Protein AF-A0A1W9X093-F1 (afdb_monomer)

Radius of gyration: 22.61 Å; Cα contacts (8 Å, |Δi|>4): 162; chains: 1; bounding box: 66×78×31 Å

Structure (mmCIF, N/CA/C/O backbone):
data_AF-A0A1W9X093-F1
#
_entry.id   AF-A0A1W9X093-F1
#
loop_
_atom_site.group_PDB
_atom_site.id
_atom_site.type_symbol
_atom_site.label_atom_id
_atom_site.label_alt_id
_atom_site.label_comp_id
_atom_site.label_asym_id
_atom_site.label_entity_id
_atom_site.label_seq_id
_atom_site.pdbx_PDB_ins_code
_atom_site.Cartn_x
_atom_site.Cartn_y
_atom_site.Cartn_z
_atom_site.occupancy
_atom_site.B_iso_or_equiv
_atom_site.auth_seq_id
_atom_site.auth_comp_id
_atom_site.auth_asym_id
_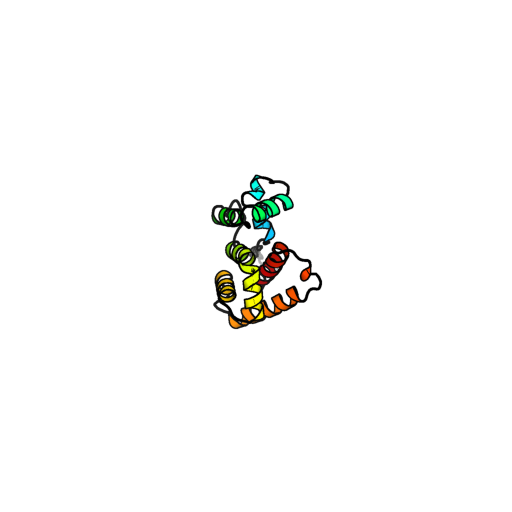atom_site.auth_atom_id
_atom_site.pdbx_PDB_model_num
ATOM 1 N N . MET A 1 1 ? -48.286 62.103 -14.626 1.00 35.97 1 MET A N 1
ATOM 2 C CA . MET A 1 1 ? -46.866 62.426 -14.879 1.00 35.97 1 MET A CA 1
ATOM 3 C C . MET A 1 1 ? -46.004 61.676 -13.868 1.00 35.97 1 MET A C 1
ATOM 5 O O . MET A 1 1 ? -46.336 61.702 -12.695 1.00 35.97 1 MET A O 1
ATOM 9 N N . LEU A 1 2 ? -44.954 61.011 -14.365 1.00 37.75 2 LEU A N 1
ATOM 10 C CA . LEU A 1 2 ? -43.791 60.420 -13.675 1.00 37.75 2 LEU A CA 1
ATOM 11 C C . LEU A 1 2 ? -43.956 59.207 -12.722 1.00 37.75 2 LEU A C 1
ATOM 13 O O . LEU A 1 2 ? -44.104 59.320 -11.511 1.00 37.75 2 LEU A O 1
ATOM 17 N N . LYS A 1 3 ? -43.789 58.024 -13.335 1.00 40.22 3 LYS A N 1
ATOM 18 C CA . LYS A 1 3 ? -43.165 56.803 -12.787 1.00 40.22 3 LYS A CA 1
ATOM 19 C C . LYS A 1 3 ? -41.712 57.087 -12.365 1.00 40.22 3 LYS A C 1
ATOM 21 O O . LYS A 1 3 ? -41.006 57.673 -13.173 1.00 40.22 3 LYS A O 1
ATOM 26 N N . THR A 1 4 ? -41.287 56.603 -11.190 1.00 39.91 4 THR A N 1
ATOM 27 C CA . THR A 1 4 ? -40.202 55.606 -10.955 1.00 39.91 4 THR A CA 1
ATOM 28 C C . THR A 1 4 ? -39.786 55.617 -9.478 1.00 39.91 4 THR A C 1
ATOM 30 O O . THR A 1 4 ? -39.218 56.590 -8.988 1.00 39.91 4 THR A O 1
ATOM 33 N N . ILE A 1 5 ? -40.066 54.515 -8.780 1.00 49.94 5 ILE A N 1
ATOM 34 C CA . ILE A 1 5 ? -39.634 54.227 -7.407 1.00 49.94 5 ILE A CA 1
ATOM 35 C C . ILE A 1 5 ? -38.199 53.680 -7.466 1.00 49.94 5 ILE A C 1
ATOM 37 O O . ILE A 1 5 ? -37.906 52.803 -8.277 1.00 49.94 5 ILE A O 1
ATOM 41 N N . LYS A 1 6 ? -37.311 54.227 -6.626 1.00 42.03 6 LYS A N 1
ATOM 42 C CA . LYS A 1 6 ? -35.907 53.819 -6.463 1.00 42.03 6 LYS A CA 1
ATOM 43 C C . LYS A 1 6 ? -35.817 52.321 -6.143 1.00 42.03 6 LYS A C 1
ATOM 45 O O . LYS A 1 6 ? -36.250 51.895 -5.077 1.00 42.03 6 LYS A O 1
ATOM 50 N N . GLY A 1 7 ? -35.238 51.547 -7.060 1.00 39.78 7 GLY A N 1
ATOM 51 C CA . GLY A 1 7 ? -34.865 50.155 -6.828 1.00 39.78 7 GLY A CA 1
ATOM 52 C C . GLY A 1 7 ? -33.667 50.083 -5.887 1.00 39.78 7 GLY A C 1
ATOM 53 O O . GLY A 1 7 ? -32.588 50.579 -6.204 1.00 39.78 7 GLY A O 1
ATOM 54 N N . PHE A 1 8 ? -33.881 49.494 -4.716 1.00 41.28 8 PHE A N 1
ATOM 55 C CA . PHE A 1 8 ? -32.842 49.107 -3.771 1.00 41.28 8 PHE A CA 1
ATOM 56 C C . PHE A 1 8 ? -32.200 47.818 -4.314 1.00 41.28 8 PHE A C 1
ATOM 58 O O . PHE A 1 8 ? -32.833 46.764 -4.300 1.00 41.28 8 PHE A O 1
ATOM 65 N N . SER A 1 9 ? -30.982 47.897 -4.859 1.00 37.50 9 SER A N 1
ATOM 66 C CA . SER A 1 9 ? -30.217 46.702 -5.240 1.00 37.50 9 SER A CA 1
ATOM 67 C C . SER A 1 9 ? -29.737 45.996 -3.977 1.00 37.50 9 SER A C 1
ATOM 69 O O . SER A 1 9 ? -28.815 46.463 -3.313 1.00 37.50 9 SER A O 1
ATOM 71 N N . ILE A 1 10 ? -30.367 44.870 -3.646 1.00 49.38 10 ILE A N 1
ATOM 72 C CA . ILE A 1 10 ? -29.856 43.907 -2.671 1.00 49.38 10 ILE A CA 1
ATOM 73 C C . ILE A 1 10 ? -28.970 42.937 -3.453 1.00 49.38 10 ILE A C 1
ATOM 75 O O . ILE A 1 10 ? -29.453 41.998 -4.082 1.00 49.38 10 ILE A O 1
ATOM 79 N N . THR A 1 11 ? -27.668 43.203 -3.473 1.00 49.62 11 THR A N 1
ATOM 80 C CA . THR A 1 11 ? -26.663 42.272 -3.992 1.00 49.62 11 THR A CA 1
ATOM 81 C C . THR A 1 11 ? -26.419 41.207 -2.927 1.00 49.62 11 THR A C 1
ATOM 83 O O . THR A 1 11 ? -25.625 41.390 -2.007 1.00 49.62 11 THR A O 1
ATOM 86 N N . THR A 1 12 ? -27.151 40.098 -3.013 1.00 50.53 12 THR A N 1
ATOM 87 C CA . THR A 1 12 ? -26.925 38.912 -2.183 1.00 50.53 12 THR A CA 1
ATOM 88 C C . THR A 1 12 ? -25.594 38.283 -2.599 1.00 50.53 12 THR A C 1
ATOM 90 O O . THR A 1 12 ? -25.491 37.687 -3.669 1.00 50.53 12 THR A O 1
ATOM 93 N N . LEU A 1 13 ? -24.554 38.463 -1.783 1.00 50.16 13 LEU A N 1
ATOM 94 C CA . LEU A 1 13 ? -23.245 37.841 -1.971 1.00 50.16 13 LEU A CA 1
ATOM 95 C C . LEU A 1 13 ? -23.349 36.358 -1.587 1.00 50.16 13 LEU A C 1
ATOM 97 O O . LEU A 1 13 ? -23.220 35.990 -0.422 1.00 50.16 13 LEU A O 1
ATOM 101 N N . THR A 1 14 ? -23.637 35.508 -2.568 1.00 53.12 14 THR A N 1
ATOM 102 C CA . THR A 1 14 ? -23.597 34.050 -2.431 1.00 53.12 14 THR A CA 1
ATOM 103 C C . THR A 1 14 ? -22.152 33.625 -2.161 1.00 53.12 14 THR A C 1
ATOM 105 O O . THR A 1 14 ? -21.324 33.624 -3.072 1.00 53.12 14 THR A O 1
ATOM 108 N N . LEU A 1 15 ? -21.825 33.283 -0.909 1.00 46.62 15 LEU A N 1
ATOM 109 C CA . LEU A 1 15 ? -20.588 32.570 -0.593 1.00 46.62 15 LEU A CA 1
ATOM 110 C C . LEU A 1 15 ? -20.669 31.181 -1.237 1.00 46.62 15 LEU A C 1
ATOM 112 O O . LEU A 1 15 ? -21.407 30.312 -0.774 1.00 46.62 15 LEU A O 1
ATOM 116 N N . LEU A 1 16 ? -19.906 30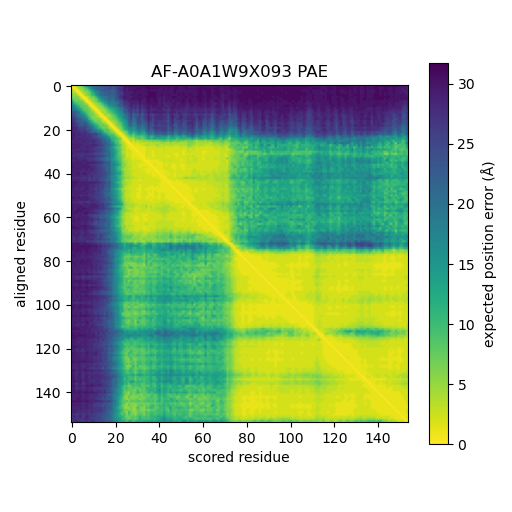.976 -2.308 1.00 49.56 16 LEU A N 1
ATOM 117 C CA . LEU A 1 16 ? -19.563 29.645 -2.790 1.00 49.56 16 LEU A CA 1
ATOM 118 C C . LEU A 1 16 ? -18.674 29.001 -1.724 1.00 49.56 16 LEU A C 1
ATOM 120 O O . LEU A 1 16 ? -17.486 29.303 -1.624 1.00 49.56 16 LEU A O 1
ATOM 124 N N . ALA A 1 17 ? -19.266 28.147 -0.893 1.00 47.44 17 ALA A N 1
ATOM 125 C CA . ALA A 1 17 ? -18.511 27.213 -0.079 1.00 47.44 17 ALA A CA 1
ATOM 126 C C . ALA A 1 17 ? -17.801 26.253 -1.041 1.00 47.44 17 ALA A C 1
ATOM 128 O O . ALA A 1 17 ? -18.407 25.319 -1.562 1.00 47.44 17 ALA A O 1
ATOM 129 N N . PHE A 1 18 ? -16.525 26.516 -1.324 1.00 48.66 18 PHE A N 1
ATOM 130 C CA . PHE A 1 18 ? -15.652 25.506 -1.898 1.00 48.66 18 PHE A CA 1
ATOM 131 C C . PHE A 1 18 ? -15.527 24.403 -0.853 1.00 48.66 18 PHE A C 1
ATOM 133 O O . PHE A 1 18 ? -14.832 24.556 0.149 1.00 48.66 18 PHE A O 1
ATOM 140 N N . SER A 1 19 ? -16.241 23.301 -1.063 1.00 44.09 19 SER A N 1
ATOM 141 C CA . SER A 1 19 ? -15.915 22.040 -0.420 1.00 44.09 19 SER A CA 1
ATOM 142 C C . SER A 1 19 ? -14.489 21.694 -0.846 1.00 44.09 19 SER A C 1
ATOM 144 O O . SER A 1 19 ? -14.275 21.252 -1.971 1.00 44.09 19 SER A O 1
ATOM 146 N N . GLN A 1 20 ? -13.500 21.958 0.013 1.00 42.69 20 GLN A N 1
ATOM 147 C CA . GLN A 1 20 ? -12.193 21.328 -0.118 1.00 42.69 20 GLN A CA 1
ATOM 148 C C . GLN A 1 20 ? -12.440 19.830 0.037 1.00 42.69 20 GLN A C 1
ATOM 150 O O . GLN A 1 20 ? -12.594 19.322 1.145 1.00 42.69 20 GLN A O 1
ATOM 155 N N . SER A 1 21 ? -12.530 19.123 -1.086 1.00 42.16 21 SER A N 1
ATOM 156 C CA . SER A 1 21 ? -12.185 17.713 -1.125 1.00 42.16 21 SER A CA 1
ATOM 157 C C . SER A 1 21 ? -10.791 17.618 -0.516 1.00 42.16 21 SER A C 1
ATOM 159 O O . SER A 1 21 ? -9.840 18.147 -1.096 1.00 42.16 21 SER A O 1
ATOM 161 N N . GLY A 1 22 ? -10.680 17.053 0.689 1.00 40.66 22 GLY A N 1
ATOM 162 C CA . GLY A 1 22 ? -9.382 16.692 1.240 1.00 40.66 22 GLY A CA 1
ATOM 163 C C . GLY A 1 22 ? -8.704 15.823 0.194 1.00 40.66 22 GLY A C 1
ATOM 164 O O . GLY A 1 22 ? -9.208 14.748 -0.117 1.00 40.66 22 GLY A O 1
ATOM 165 N N . MET A 1 23 ? -7.655 16.346 -0.438 1.00 43.25 23 MET A N 1
ATOM 166 C CA . MET A 1 23 ? -6.859 15.591 -1.395 1.00 43.25 23 MET A CA 1
ATOM 167 C C . MET A 1 23 ? -6.223 14.475 -0.570 1.00 43.25 23 MET A C 1
ATOM 169 O O . MET A 1 23 ? -5.299 14.737 0.199 1.00 43.25 23 MET A O 1
ATOM 173 N N . ALA A 1 24 ? -6.798 13.272 -0.622 1.00 55.09 24 ALA A N 1
ATOM 174 C CA . ALA A 1 24 ? -6.192 12.102 -0.013 1.00 55.09 24 ALA A CA 1
ATOM 175 C C . ALA A 1 24 ? -4.809 11.950 -0.649 1.00 55.09 24 ALA A C 1
ATOM 177 O O . ALA A 1 24 ? -4.682 11.909 -1.873 1.00 55.09 24 ALA A O 1
ATOM 178 N N . ARG A 1 25 ? -3.773 11.996 0.184 1.00 64.19 25 ARG A N 1
ATOM 179 C CA . ARG A 1 25 ? -2.386 11.934 -0.259 1.00 64.19 25 ARG A CA 1
ATOM 180 C C . ARG A 1 25 ? -2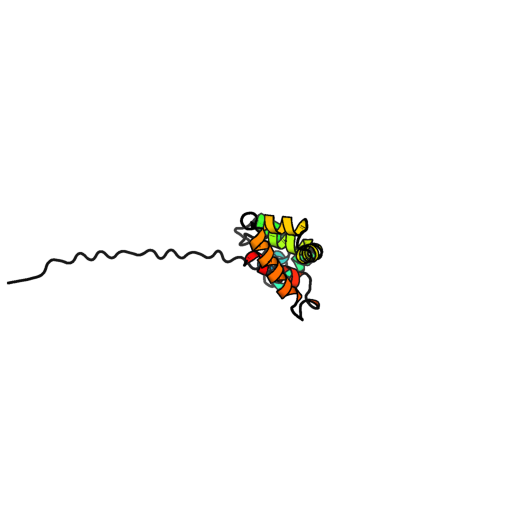.080 10.542 -0.805 1.00 64.19 25 ARG A C 1
ATOM 182 O O . ARG A 1 25 ? -2.514 9.543 -0.223 1.00 64.19 25 ARG A O 1
ATOM 189 N N . GLU A 1 26 ? -1.339 10.494 -1.908 1.00 71.75 26 GLU A N 1
ATOM 190 C CA . GLU A 1 26 ? -0.930 9.243 -2.543 1.00 71.75 26 GLU A CA 1
ATOM 191 C C . GLU A 1 26 ? 0.021 8.485 -1.607 1.00 71.75 26 GLU A C 1
ATOM 193 O O . GLU A 1 26 ? 0.832 9.093 -0.899 1.00 71.75 26 GLU A O 1
ATOM 198 N N . PHE A 1 27 ? -0.072 7.154 -1.583 1.00 70.81 27 PHE A N 1
ATOM 199 C CA . PHE A 1 27 ? 0.773 6.300 -0.740 1.00 70.81 27 PHE A CA 1
ATOM 200 C C . PHE A 1 27 ? 2.264 6.640 -0.896 1.00 70.81 27 PHE A C 1
ATOM 202 O O . PHE A 1 27 ? 3.000 6.745 0.092 1.00 70.81 27 PHE A O 1
ATOM 209 N N . ALA A 1 28 ? 2.692 6.884 -2.136 1.00 77.56 28 ALA A N 1
ATOM 210 C CA . ALA A 1 28 ? 4.056 7.256 -2.471 1.00 77.56 28 ALA A CA 1
ATOM 211 C C . ALA A 1 28 ? 4.512 8.579 -1.844 1.00 77.56 28 ALA A C 1
ATOM 213 O O . ALA A 1 28 ? 5.683 8.713 -1.481 1.00 77.56 28 ALA A O 1
ATOM 214 N N . ASP A 1 29 ? 3.628 9.557 -1.656 1.00 84.06 29 ASP A N 1
ATOM 215 C CA . ASP A 1 29 ? 4.030 10.865 -1.140 1.00 84.06 29 ASP A CA 1
ATOM 216 C C . ASP A 1 29 ? 4.543 10.763 0.308 1.00 84.06 29 ASP A C 1
ATOM 218 O O . ASP A 1 29 ? 5.532 11.407 0.660 1.00 84.06 29 ASP A O 1
ATOM 222 N N . ILE A 1 30 ? 3.960 9.877 1.128 1.00 83.50 30 ILE A N 1
ATOM 223 C CA . ILE A 1 30 ? 4.434 9.615 2.500 1.00 83.50 30 ILE A CA 1
ATOM 224 C C . ILE A 1 30 ? 5.877 9.094 2.474 1.00 83.50 30 ILE A C 1
ATOM 226 O O . ILE A 1 30 ? 6.723 9.539 3.247 1.00 83.50 30 ILE A O 1
ATOM 230 N N . TYR A 1 31 ? 6.188 8.176 1.560 1.00 85.56 31 TYR A N 1
ATOM 231 C CA . TYR A 1 31 ? 7.521 7.580 1.455 1.00 85.56 31 TYR A CA 1
ATOM 232 C C . TYR A 1 31 ? 8.535 8.498 0.769 1.00 85.56 31 TYR A C 1
ATOM 234 O O . TYR A 1 31 ? 9.735 8.261 0.889 1.00 85.56 31 TYR A O 1
ATOM 242 N N . THR A 1 32 ? 8.096 9.534 0.058 1.00 86.94 32 THR A N 1
ATOM 243 C CA . TH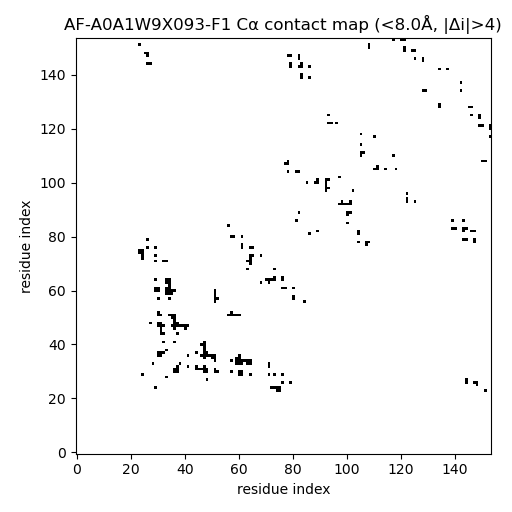R A 1 32 ? 8.991 10.428 -0.691 1.00 86.94 32 THR A CA 1
ATOM 244 C C . THR A 1 32 ? 9.258 11.747 0.029 1.00 86.94 32 THR A C 1
ATOM 246 O O . THR A 1 32 ? 10.327 12.322 -0.160 1.00 86.94 32 THR A O 1
ATOM 249 N N . GLU A 1 33 ? 8.341 12.213 0.878 1.00 86.44 33 GLU A N 1
ATOM 250 C CA . GLU A 1 33 ? 8.444 13.533 1.521 1.00 86.44 33 GLU A CA 1
ATOM 251 C C . GLU A 1 33 ? 8.592 13.454 3.047 1.00 86.44 33 GLU A C 1
ATOM 253 O O . GLU A 1 33 ? 8.843 14.471 3.689 1.00 86.44 33 GLU A O 1
ATOM 258 N N . CYS A 1 34 ? 8.476 12.259 3.635 1.00 86.50 34 CYS A N 1
ATOM 259 C CA . CYS A 1 34 ? 8.650 12.038 5.070 1.00 86.50 34 CYS A CA 1
ATOM 260 C C . CYS A 1 34 ? 9.773 11.044 5.371 1.00 86.50 34 CYS A C 1
ATOM 262 O O . CYS A 1 34 ? 10.211 10.276 4.516 1.00 86.50 34 CYS A O 1
ATOM 264 N N . GLY A 1 35 ? 10.241 11.040 6.619 1.00 86.50 35 GLY A N 1
ATOM 265 C CA . GLY A 1 35 ? 11.221 10.073 7.110 1.00 86.50 35 GLY A CA 1
ATOM 266 C C . GLY A 1 35 ? 12.653 10.294 6.634 1.00 86.50 35 GLY A C 1
ATOM 267 O O . GLY A 1 35 ? 13.025 11.344 6.111 1.00 86.50 35 GLY A O 1
ATOM 268 N N . LEU A 1 36 ? 13.478 9.268 6.848 1.00 89.38 36 LEU A N 1
ATOM 269 C CA . LEU A 1 36 ? 14.915 9.310 6.587 1.00 89.38 36 LEU A CA 1
ATOM 270 C C . LEU A 1 36 ? 15.228 9.534 5.102 1.00 89.38 36 LEU A C 1
ATOM 272 O O . LEU A 1 36 ? 16.152 10.272 4.768 1.00 89.38 36 LEU A O 1
ATOM 276 N N . GLY A 1 37 ? 14.444 8.931 4.210 1.00 86.06 37 GLY A N 1
ATOM 277 C CA . GLY A 1 37 ? 14.607 9.074 2.768 1.00 86.06 37 GLY A CA 1
ATOM 278 C C . GLY A 1 37 ? 14.465 10.516 2.291 1.00 86.06 37 GLY A C 1
ATOM 279 O O . GLY A 1 37 ? 15.299 10.978 1.515 1.00 86.06 37 GLY A O 1
ATOM 280 N N . ALA A 1 38 ? 13.486 11.255 2.814 1.00 87.06 38 ALA A N 1
ATOM 281 C CA . ALA A 1 38 ? 13.291 12.665 2.484 1.00 87.06 38 ALA A CA 1
ATOM 282 C C . ALA A 1 38 ? 14.440 13.558 2.994 1.00 87.06 38 ALA A C 1
ATOM 284 O O . ALA A 1 38 ? 14.735 14.589 2.397 1.00 87.06 38 ALA A O 1
ATOM 285 N N . ILE A 1 39 ? 15.133 13.147 4.062 1.00 87.81 39 ILE A N 1
ATOM 286 C CA . ILE A 1 39 ? 16.319 13.847 4.585 1.00 87.81 39 ILE A CA 1
ATOM 287 C C . ILE A 1 39 ? 17.559 13.546 3.733 1.00 87.81 39 ILE A C 1
ATOM 289 O O . ILE A 1 39 ? 18.335 14.451 3.428 1.00 87.81 39 ILE A O 1
ATOM 293 N N . ILE A 1 40 ? 17.766 12.280 3.360 1.00 87.50 40 ILE A N 1
ATOM 294 C CA . ILE A 1 40 ? 18.948 11.837 2.604 1.00 87.50 40 ILE A CA 1
ATOM 295 C C . ILE A 1 40 ? 18.868 12.267 1.134 1.00 87.50 40 ILE A C 1
ATOM 297 O O . ILE A 1 40 ? 19.885 12.619 0.536 1.00 87.50 40 ILE A O 1
ATOM 301 N N . ALA A 1 41 ? 17.670 12.254 0.549 1.00 89.50 41 ALA A N 1
ATOM 302 C CA . ALA A 1 41 ? 17.436 12.549 -0.859 1.00 89.50 41 ALA A CA 1
ATOM 303 C C . ALA A 1 41 ? 16.294 13.569 -1.058 1.00 89.50 41 ALA A C 1
ATOM 305 O O . ALA A 1 41 ? 15.302 13.264 -1.721 1.00 89.50 41 ALA A O 1
ATOM 306 N N . PRO A 1 42 ? 16.440 14.814 -0.561 1.00 81.69 42 PRO A N 1
ATOM 307 C CA . PRO A 1 42 ? 15.357 15.805 -0.526 1.00 81.69 42 PRO A CA 1
ATOM 308 C C . PRO A 1 42 ? 14.874 16.265 -1.908 1.00 81.69 42 PRO A 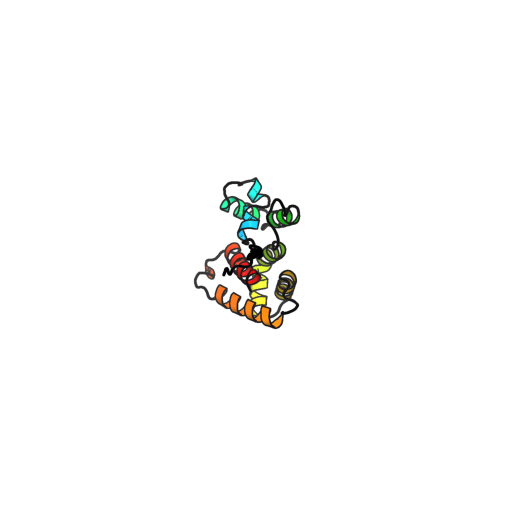C 1
ATOM 310 O O . PRO A 1 42 ? 13.790 16.823 -2.036 1.00 81.69 42 PRO A O 1
ATOM 313 N N . THR A 1 43 ? 15.672 16.057 -2.956 1.00 87.94 43 THR A N 1
ATOM 314 C CA . THR A 1 43 ? 15.337 16.443 -4.336 1.00 87.94 43 THR A CA 1
ATOM 315 C C . THR A 1 43 ? 15.095 15.246 -5.254 1.00 87.94 43 THR A C 1
ATOM 317 O O . THR A 1 43 ? 14.788 15.433 -6.430 1.00 87.94 43 THR A O 1
ATOM 320 N N . ASN A 1 44 ? 15.220 14.015 -4.745 1.00 89.31 44 ASN A N 1
ATOM 321 C CA . ASN A 1 44 ? 15.040 12.798 -5.529 1.00 89.31 44 ASN A CA 1
ATOM 322 C C . ASN A 1 44 ? 14.034 11.869 -4.846 1.00 89.31 44 ASN A C 1
ATOM 324 O O . ASN A 1 44 ? 14.397 11.035 -4.017 1.00 89.31 44 ASN A O 1
ATOM 328 N N . ARG A 1 45 ? 12.764 12.002 -5.250 1.00 88.19 45 ARG A N 1
ATOM 329 C CA . ARG A 1 45 ? 11.636 11.244 -4.689 1.00 88.19 45 ARG A CA 1
ATOM 330 C C . ARG A 1 45 ? 11.861 9.733 -4.763 1.00 88.19 45 ARG A C 1
ATOM 332 O O . ARG A 1 45 ? 11.657 9.051 -3.770 1.00 88.19 45 ARG A O 1
ATOM 339 N N . ALA A 1 46 ? 12.346 9.210 -5.889 1.00 86.62 46 ALA A N 1
ATOM 340 C CA . ALA A 1 46 ? 12.573 7.771 -6.042 1.00 86.62 46 ALA A CA 1
ATOM 341 C C . ALA A 1 46 ? 13.610 7.245 -5.038 1.00 86.62 46 ALA A C 1
ATOM 343 O O . ALA A 1 46 ? 13.390 6.220 -4.397 1.00 86.62 46 ALA A O 1
ATOM 344 N N . VAL A 1 47 ? 14.715 7.973 -4.850 1.00 88.25 47 VAL A N 1
ATOM 345 C CA . VAL A 1 47 ? 15.731 7.603 -3.854 1.00 88.25 47 VAL A CA 1
ATOM 346 C C . VAL A 1 47 ? 15.167 7.727 -2.440 1.00 88.25 47 VAL A C 1
ATOM 348 O O . VAL A 1 47 ? 15.376 6.820 -1.642 1.00 88.25 47 VAL A O 1
ATOM 351 N N . ALA A 1 48 ? 14.396 8.776 -2.141 1.00 87.56 48 ALA A N 1
ATOM 352 C CA . ALA A 1 48 ? 13.742 8.928 -0.843 1.00 87.56 48 ALA A CA 1
ATOM 353 C C . ALA A 1 48 ? 12.808 7.746 -0.523 1.00 87.56 48 ALA A C 1
ATOM 355 O O . ALA A 1 48 ? 12.934 7.135 0.542 1.00 87.56 48 ALA A O 1
ATOM 356 N N . ALA A 1 49 ? 11.949 7.357 -1.471 1.00 87.25 49 ALA A N 1
ATOM 357 C CA . ALA A 1 49 ? 11.049 6.215 -1.316 1.00 87.25 49 ALA A CA 1
ATOM 358 C C . ALA A 1 49 ? 11.826 4.914 -1.089 1.00 87.25 49 ALA A C 1
ATOM 360 O O . ALA A 1 49 ? 11.582 4.214 -0.107 1.00 87.25 49 ALA A O 1
ATOM 361 N N . VAL A 1 50 ? 12.815 4.621 -1.941 1.00 86.69 50 VAL A N 1
ATOM 362 C CA . VAL A 1 50 ? 13.647 3.415 -1.815 1.00 86.69 50 VAL A CA 1
ATOM 363 C C . VAL A 1 50 ? 14.394 3.394 -0.485 1.00 86.69 50 VAL A C 1
ATOM 365 O O . VAL A 1 50 ? 14.454 2.348 0.156 1.00 86.69 50 VAL A O 1
ATOM 368 N N . THR A 1 51 ? 14.941 4.522 -0.032 1.00 86.69 51 THR A N 1
ATOM 369 C CA . THR A 1 51 ? 15.638 4.610 1.254 1.00 86.69 51 THR A CA 1
ATOM 370 C C . THR A 1 51 ? 14.699 4.331 2.420 1.00 86.69 51 THR A C 1
ATOM 372 O O . THR A 1 51 ? 15.045 3.522 3.277 1.00 86.69 51 THR A O 1
ATOM 375 N N . ASN A 1 52 ? 13.514 4.941 2.448 1.00 88.25 52 ASN A N 1
ATOM 376 C CA . ASN A 1 52 ? 12.530 4.690 3.500 1.00 88.25 52 ASN A CA 1
ATOM 377 C C . ASN A 1 52 ? 12.078 3.223 3.506 1.00 88.25 52 ASN A C 1
ATOM 379 O O . ASN A 1 52 ? 12.081 2.582 4.554 1.00 88.25 52 ASN A O 1
ATOM 383 N N . VAL A 1 53 ? 11.771 2.659 2.334 1.00 85.12 53 VAL A N 1
ATOM 384 C CA . VAL A 1 53 ? 11.406 1.241 2.200 1.00 85.12 53 VAL A CA 1
ATOM 385 C C . VAL A 1 53 ? 12.545 0.319 2.655 1.00 85.12 53 VAL A C 1
ATOM 387 O O . VAL A 1 53 ? 12.306 -0.638 3.387 1.00 85.12 53 VAL A O 1
ATOM 390 N N . THR A 1 54 ? 13.784 0.595 2.249 1.00 86.81 54 THR A N 1
ATOM 391 C CA . THR A 1 54 ? 14.933 -0.287 2.523 1.00 86.81 54 THR A CA 1
ATOM 392 C C . THR A 1 54 ? 15.389 -0.211 3.977 1.00 86.81 54 THR A C 1
ATOM 394 O O . THR A 1 54 ? 15.810 -1.222 4.532 1.00 86.81 54 THR A O 1
ATOM 397 N N . TRP A 1 55 ? 15.333 0.970 4.596 1.00 87.50 55 TRP A N 1
ATOM 398 C CA . TRP A 1 55 ? 15.804 1.172 5.965 1.00 87.50 55 TRP A CA 1
ATOM 399 C C . TRP A 1 55 ? 14.941 0.421 6.978 1.00 87.50 55 TRP A C 1
ATOM 401 O O . TRP A 1 55 ? 15.455 -0.351 7.786 1.00 87.50 55 TRP A O 1
ATOM 411 N N . ASP A 1 56 ? 13.630 0.642 6.927 1.00 82.06 56 ASP A N 1
ATOM 412 C CA . ASP A 1 56 ? 12.708 0.105 7.923 1.00 82.06 56 ASP A CA 1
ATOM 413 C C . ASP A 1 56 ? 11.297 -0.113 7.373 1.00 82.06 56 ASP A C 1
ATOM 415 O O . ASP A 1 56 ? 10.307 0.021 8.090 1.00 82.06 56 ASP A O 1
ATOM 419 N N . SER A 1 57 ? 11.182 -0.439 6.081 1.00 84.56 57 SER A N 1
ATOM 420 C CA . SER A 1 57 ? 9.875 -0.609 5.428 1.00 84.56 57 SER A CA 1
ATOM 421 C C . SER A 1 57 ? 8.980 0.629 5.564 1.00 84.56 57 SER A C 1
ATOM 423 O O . SER A 1 57 ? 7.758 0.529 5.601 1.00 84.56 57 SER A O 1
ATOM 425 N N . GLY A 1 58 ? 9.600 1.808 5.658 1.00 81.81 58 GLY A N 1
ATOM 426 C CA . GLY A 1 58 ? 8.939 3.096 5.779 1.00 81.81 58 GLY A CA 1
ATOM 427 C C . GLY A 1 58 ? 8.346 3.396 7.144 1.00 81.81 58 GLY A C 1
ATOM 428 O O . GLY A 1 58 ? 7.674 4.422 7.265 1.00 81.81 58 GLY A O 1
ATOM 429 N N . THR A 1 59 ? 8.576 2.582 8.184 1.00 84.12 59 THR A N 1
ATOM 430 C CA . THR A 1 59 ? 8.013 2.883 9.510 1.00 84.12 59 THR A CA 1
ATOM 431 C C . THR A 1 59 ? 8.458 4.248 10.022 1.00 84.12 59 THR A C 1
ATOM 433 O O . THR A 1 59 ? 7.653 4.958 10.616 1.00 84.12 59 THR A O 1
ATOM 436 N N . THR A 1 60 ? 9.678 4.680 9.706 1.00 88.00 60 THR A N 1
ATOM 437 C CA . THR A 1 60 ? 10.191 6.009 10.042 1.00 88.00 60 THR A CA 1
ATOM 438 C C . THR A 1 60 ? 9.448 7.086 9.263 1.00 88.00 60 THR A C 1
ATOM 440 O O . THR A 1 60 ? 9.046 8.074 9.862 1.00 88.00 60 THR A O 1
ATOM 443 N N . ALA A 1 61 ? 9.200 6.902 7.962 1.00 86.06 61 ALA A N 1
ATOM 444 C CA . ALA A 1 61 ? 8.425 7.857 7.164 1.00 86.06 61 ALA A CA 1
ATOM 445 C C . ALA A 1 61 ? 6.998 8.025 7.694 1.00 86.06 61 ALA A C 1
ATOM 447 O O . ALA A 1 61 ? 6.529 9.147 7.886 1.00 86.06 61 ALA A O 1
ATOM 448 N N . ILE A 1 62 ? 6.354 6.910 8.029 1.00 84.19 62 ILE A N 1
ATOM 449 C CA . ILE A 1 62 ? 5.024 6.875 8.637 1.00 84.19 62 ILE A CA 1
ATOM 450 C C . ILE A 1 62 ? 5.025 7.548 10.016 1.00 84.19 62 ILE A C 1
ATOM 452 O O . ILE A 1 62 ? 4.175 8.397 10.278 1.00 84.19 62 ILE A O 1
ATOM 456 N N . ILE A 1 63 ? 5.983 7.225 10.893 1.00 83.12 63 ILE A N 1
ATOM 457 C CA . ILE A 1 63 ? 6.091 7.842 12.225 1.00 83.12 63 ILE A CA 1
ATOM 458 C C . ILE A 1 63 ? 6.363 9.341 12.102 1.00 83.12 63 ILE A C 1
ATOM 460 O O . ILE A 1 63 ? 5.719 10.113 12.803 1.00 83.12 63 ILE A O 1
ATOM 464 N N . SER A 1 64 ? 7.256 9.767 11.204 1.00 84.56 64 SER A N 1
ATOM 465 C CA . SER A 1 64 ? 7.539 11.185 10.956 1.00 84.56 64 SER A CA 1
ATOM 466 C C . SER A 1 64 ? 6.296 11.940 10.501 1.00 84.56 64 SER A C 1
ATOM 468 O O . SER A 1 64 ? 6.041 13.049 10.964 1.00 84.56 64 SER A O 1
ATOM 470 N N . ASN A 1 65 ? 5.489 11.328 9.639 1.00 84.38 65 ASN A N 1
ATOM 471 C CA . ASN A 1 65 ? 4.239 11.923 9.204 1.00 84.38 65 ASN A CA 1
ATOM 472 C C . ASN A 1 65 ? 3.207 12.003 10.343 1.00 84.38 65 ASN A C 1
ATOM 474 O O . ASN A 1 65 ? 2.493 12.994 10.453 1.00 84.38 65 ASN A O 1
ATOM 478 N N . LEU A 1 66 ? 3.154 11.008 11.235 1.00 80.12 66 LEU A N 1
ATOM 479 C CA . LEU A 1 66 ? 2.308 11.060 12.434 1.00 80.12 66 LEU A CA 1
ATOM 480 C C . LEU A 1 66 ? 2.788 12.101 13.457 1.00 80.12 66 LEU A C 1
ATOM 482 O O . LEU A 1 66 ? 1.967 12.747 14.102 1.00 80.12 66 LEU A O 1
ATOM 486 N N . SER A 1 67 ? 4.102 12.250 13.640 1.00 83.12 67 SER A N 1
ATOM 487 C CA . SER A 1 67 ? 4.681 13.164 14.630 1.00 83.12 67 SER A CA 1
ATOM 488 C C . SER A 1 67 ? 4.746 14.611 14.152 1.00 83.12 67 SER A C 1
ATOM 490 O O . SER A 1 67 ? 4.882 15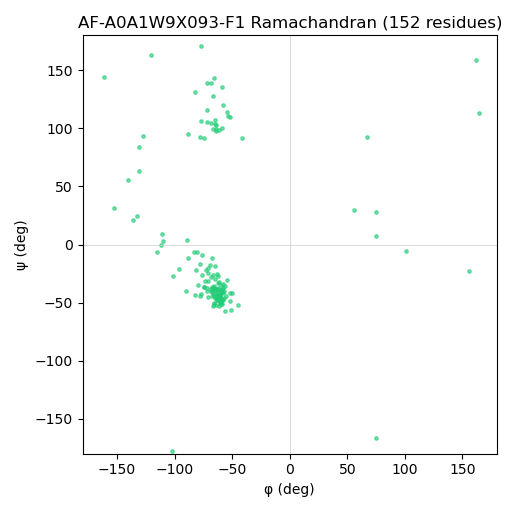.521 14.968 1.00 83.12 67 SER A O 1
ATOM 492 N N . SER A 1 68 ? 4.716 14.835 12.839 1.00 78.81 68 SER A N 1
ATOM 493 C CA . SER A 1 68 ? 4.912 16.154 12.231 1.00 78.81 68 SER A CA 1
ATOM 494 C C . SER A 1 68 ? 3.972 16.383 11.038 1.00 78.81 68 SER A C 1
ATOM 496 O O . SER A 1 68 ? 4.448 16.706 9.949 1.00 78.81 68 SER A O 1
ATOM 498 N N . PRO A 1 69 ? 2.643 16.255 11.220 1.00 68.38 69 PRO A N 1
ATOM 499 C CA . PRO A 1 69 ? 1.666 16.314 10.127 1.00 68.38 69 PRO A CA 1
ATOM 500 C C . PRO A 1 69 ? 1.645 17.661 9.388 1.00 68.38 69 PRO A C 1
ATOM 502 O O . PRO A 1 69 ? 1.361 17.704 8.197 1.00 68.38 69 PRO A O 1
ATOM 505 N N . ASP A 1 70 ? 2.019 18.757 10.054 1.00 69.75 70 ASP A N 1
ATOM 506 C CA . ASP A 1 70 ? 2.124 20.082 9.420 1.00 69.75 70 ASP A CA 1
ATOM 507 C C . ASP A 1 70 ? 3.345 20.199 8.491 1.00 69.75 70 ASP A C 1
ATOM 509 O O . ASP A 1 70 ? 3.399 21.051 7.609 1.00 69.75 70 ASP A O 1
ATOM 513 N N . THR A 1 71 ? 4.356 19.353 8.708 1.00 72.94 71 THR A N 1
ATOM 514 C CA . THR A 1 71 ? 5.565 19.263 7.867 1.00 72.94 71 THR A CA 1
ATOM 515 C C . THR A 1 71 ? 5.442 18.139 6.832 1.00 72.94 71 THR A C 1
ATOM 517 O O . THR A 1 71 ? 6.112 18.157 5.805 1.00 72.94 71 THR A O 1
ATOM 520 N N . CYS A 1 72 ? 4.554 17.184 7.096 1.00 70.81 72 CYS A N 1
ATOM 521 C CA . CYS A 1 72 ? 4.275 15.991 6.320 1.00 70.81 72 CYS A CA 1
ATOM 522 C C . CYS A 1 72 ? 2.754 15.884 6.129 1.00 70.81 72 CYS A C 1
ATOM 524 O O . CYS A 1 72 ? 2.098 15.214 6.918 1.00 70.81 72 CYS A O 1
ATOM 526 N N . ASN A 1 73 ? 2.207 16.578 5.119 1.00 58.22 73 ASN A N 1
ATOM 527 C CA . ASN A 1 73 ? 0.764 16.719 4.828 1.00 58.22 73 ASN A CA 1
ATOM 528 C C . ASN A 1 73 ? -0.027 15.392 4.995 1.00 58.22 73 ASN A C 1
ATOM 530 O O . ASN A 1 73 ? -0.075 14.596 4.064 1.00 58.22 73 ASN A O 1
ATOM 534 N N . GLY A 1 74 ? -0.595 15.107 6.173 1.00 56.62 74 GLY A N 1
ATOM 535 C CA . GLY A 1 74 ? -0.972 13.736 6.581 1.00 56.62 74 GLY A CA 1
ATOM 536 C C . GLY A 1 74 ? -2.457 13.334 6.495 1.00 56.62 74 GLY A C 1
ATOM 537 O O . GLY A 1 74 ? -3.310 14.126 6.101 1.00 56.62 74 GLY A O 1
ATOM 538 N N . GLY A 1 75 ? -2.761 12.096 6.923 1.00 62.66 75 GLY A N 1
ATOM 539 C CA . GLY A 1 75 ? -4.096 11.567 7.237 1.00 62.66 75 GLY A CA 1
ATOM 540 C C . GLY A 1 75 ? -4.303 10.037 7.153 1.00 62.66 75 GLY A C 1
ATOM 541 O O . GLY A 1 75 ? -5.241 9.537 7.773 1.00 62.66 75 GLY A O 1
ATOM 542 N N . GLN A 1 76 ? -3.492 9.273 6.405 1.00 70.62 76 GLN A N 1
ATOM 543 C CA . GLN A 1 76 ? -3.794 7.861 6.049 1.00 70.62 76 GLN A CA 1
ATOM 544 C C . GLN A 1 76 ? -2.597 6.893 6.184 1.00 70.62 76 GLN A C 1
ATOM 546 O O . GLN A 1 76 ? -2.582 5.774 5.668 1.00 70.62 76 GLN A O 1
ATOM 551 N N . GLU A 1 77 ? -1.599 7.275 6.973 1.00 74.31 77 GLU A N 1
ATOM 552 C CA . GLU A 1 77 ? -0.300 6.596 7.068 1.00 74.31 77 GLU A CA 1
ATOM 553 C C . GLU A 1 77 ? -0.395 5.241 7.761 1.00 74.31 77 GLU A C 1
ATOM 555 O O . GLU A 1 77 ? 0.368 4.324 7.466 1.00 74.31 77 GLU A O 1
ATOM 560 N N . LYS A 1 78 ? -1.326 5.107 8.710 1.00 77.50 78 LYS A N 1
ATOM 561 C CA . LYS A 1 78 ? -1.553 3.844 9.419 1.00 77.50 78 LYS A CA 1
ATOM 562 C C . LYS A 1 78 ? -2.117 2.783 8.480 1.00 77.50 78 LYS A C 1
ATOM 564 O O . LYS A 1 78 ? -1.669 1.643 8.538 1.00 77.50 78 LYS A O 1
ATOM 569 N N . VAL A 1 79 ? -3.041 3.171 7.598 1.00 87.19 79 VAL A N 1
ATOM 570 C CA . VAL A 1 79 ? -3.614 2.291 6.569 1.00 87.19 79 VAL A CA 1
ATOM 571 C C . VAL A 1 79 ? -2.527 1.898 5.573 1.00 87.19 79 VAL A C 1
ATOM 573 O O . VAL A 1 79 ? -2.292 0.712 5.367 1.00 87.19 79 VAL A O 1
ATOM 576 N N . ALA A 1 80 ? -1.789 2.883 5.055 1.00 84.12 80 ALA A N 1
ATOM 577 C CA . ALA A 1 80 ? -0.627 2.687 4.190 1.00 84.12 80 ALA A CA 1
ATOM 578 C C . ALA A 1 80 ? 0.387 1.687 4.785 1.00 84.12 80 ALA A C 1
ATOM 580 O O . ALA A 1 80 ? 0.700 0.658 4.182 1.00 84.12 80 ALA A O 1
ATOM 581 N N . SER A 1 81 ? 0.871 1.958 5.999 1.00 82.19 81 SER A N 1
ATOM 582 C CA . SER A 1 81 ? 1.820 1.102 6.717 1.00 82.19 81 SER A CA 1
ATOM 583 C C . SER A 1 81 ? 1.297 -0.312 6.909 1.00 82.19 81 SER A C 1
ATOM 585 O O . SER A 1 81 ? 2.014 -1.286 6.676 1.00 82.19 81 SER A O 1
ATOM 587 N N . PHE A 1 82 ? 0.040 -0.433 7.337 1.00 88.88 82 PHE A N 1
ATOM 588 C CA . PHE A 1 82 ? -0.577 -1.721 7.588 1.00 88.88 82 PHE A CA 1
ATOM 589 C C . PHE A 1 82 ? -0.664 -2.545 6.303 1.00 88.88 82 PHE A C 1
ATOM 591 O O . PHE A 1 82 ? -0.226 -3.697 6.298 1.00 88.88 82 PHE A O 1
ATOM 598 N N . ILE A 1 83 ? -1.139 -1.947 5.205 1.00 93.81 83 ILE A N 1
ATOM 599 C CA . ILE A 1 83 ? -1.229 -2.596 3.893 1.00 93.81 83 ILE A CA 1
ATOM 600 C C . ILE A 1 83 ? 0.150 -3.062 3.429 1.00 93.81 83 ILE A C 1
ATOM 602 O O . ILE A 1 83 ? 0.324 -4.240 3.117 1.00 93.81 83 ILE A O 1
ATOM 606 N N . TYR A 1 84 ? 1.149 -2.175 3.443 1.00 90.44 84 TYR A N 1
ATOM 607 C CA . TYR A 1 84 ? 2.492 -2.517 2.985 1.00 90.44 84 TYR A CA 1
ATOM 608 C C . TYR A 1 84 ? 3.105 -3.652 3.805 1.00 90.44 84 TYR A C 1
ATOM 610 O O . TYR A 1 84 ? 3.628 -4.611 3.238 1.00 90.44 84 TYR A O 1
ATOM 618 N N . ASN A 1 85 ? 3.013 -3.593 5.136 1.00 89.31 85 ASN A N 1
ATOM 619 C CA . ASN A 1 85 ? 3.652 -4.560 6.032 1.00 89.31 85 ASN A CA 1
ATOM 620 C C . ASN A 1 85 ? 2.930 -5.912 6.096 1.00 89.31 85 ASN A C 1
ATOM 622 O O . ASN A 1 85 ? 3.575 -6.931 6.343 1.00 89.31 85 ASN A O 1
ATOM 626 N N . SER A 1 86 ? 1.623 -5.949 5.832 1.00 95.31 86 SER A N 1
ATOM 627 C CA . SER A 1 86 ? 0.814 -7.173 5.922 1.00 95.31 86 SER A CA 1
ATOM 628 C C . SER A 1 86 ? 0.321 -7.722 4.582 1.00 95.31 86 SER A C 1
ATOM 630 O O . SER A 1 86 ? -0.449 -8.683 4.581 1.00 95.31 86 SER A O 1
ATOM 632 N N . TYR A 1 87 ? 0.800 -7.173 3.459 1.00 95.69 87 TYR A N 1
ATOM 633 C CA . TYR A 1 87 ? 0.315 -7.476 2.108 1.00 95.69 87 TYR A CA 1
ATOM 634 C C . TYR A 1 87 ? 0.105 -8.973 1.830 1.00 95.69 87 TYR A C 1
ATOM 636 O O . TYR A 1 87 ? -0.994 -9.376 1.468 1.00 95.69 87 TYR A O 1
ATOM 644 N N . ASP A 1 88 ? 1.113 -9.813 2.082 1.00 95.12 88 ASP A N 1
ATOM 645 C CA . ASP A 1 88 ? 1.062 -11.252 1.763 1.00 95.12 88 ASP A CA 1
ATOM 646 C C . ASP A 1 88 ? -0.033 -12.021 2.533 1.00 95.12 88 ASP A C 1
ATOM 648 O O . ASP A 1 88 ? -0.472 -13.098 2.119 1.00 95.12 88 ASP A O 1
ATOM 652 N N . VAL A 1 89 ? -0.438 -11.515 3.702 1.00 96.81 89 VAL A N 1
ATOM 653 C CA . VAL A 1 89 ? -1.532 -12.083 4.504 1.00 96.81 89 VAL A CA 1
ATOM 654 C C . VAL A 1 89 ? -2.858 -11.442 4.107 1.00 96.81 89 VAL A C 1
ATOM 656 O O . VAL A 1 89 ? -3.851 -12.150 3.955 1.00 96.81 89 VAL A O 1
ATOM 659 N N . LEU A 1 90 ? -2.860 -10.130 3.859 1.00 97.19 90 LEU A N 1
ATOM 660 C CA . LEU A 1 90 ? -4.024 -9.404 3.360 1.00 97.19 90 LEU A CA 1
ATOM 661 C C . LEU A 1 90 ? -4.526 -9.958 2.033 1.00 97.19 90 LEU A C 1
ATOM 663 O O . LEU A 1 90 ? -5.728 -10.117 1.883 1.00 97.19 90 LEU A O 1
ATOM 667 N N . GLU A 1 91 ? -3.643 -10.307 1.100 1.00 96.00 91 GLU A N 1
ATOM 668 C CA . GLU A 1 91 ? -4.019 -10.919 -0.177 1.00 96.00 91 GLU A CA 1
ATOM 669 C C . GLU A 1 91 ? -4.824 -12.212 0.037 1.00 96.00 91 GLU A C 1
ATOM 671 O O . GLU A 1 91 ? -5.830 -12.445 -0.634 1.00 96.00 91 GLU A O 1
ATOM 676 N N . LYS A 1 92 ? -4.441 -13.028 1.026 1.00 96.69 92 LYS A N 1
ATOM 677 C CA . LYS A 1 92 ? -5.140 -14.278 1.363 1.00 96.69 92 LYS A CA 1
ATOM 678 C C . LYS A 1 92 ? -6.491 -14.011 2.013 1.00 96.69 92 LYS A C 1
ATOM 680 O O . LYS A 1 92 ? -7.474 -14.631 1.612 1.00 96.69 92 LYS A O 1
ATOM 685 N N . ASP A 1 93 ? -6.552 -13.084 2.964 1.00 97.81 93 ASP A N 1
ATOM 686 C CA . ASP A 1 93 ? -7.802 -12.704 3.633 1.00 97.81 93 ASP A CA 1
ATOM 687 C C . ASP A 1 93 ? -8.784 -12.043 2.634 1.00 97.81 93 ASP A C 1
ATOM 689 O O . ASP A 1 93 ? -9.987 -12.323 2.618 1.00 97.81 93 ASP A O 1
ATOM 693 N N . LEU A 1 94 ? -8.263 -11.218 1.720 1.00 96.75 94 LEU A N 1
ATOM 694 C CA . LEU A 1 94 ? -8.996 -10.614 0.603 1.00 96.75 94 LEU A CA 1
ATOM 695 C C . LEU A 1 94 ? -9.374 -11.622 -0.481 1.00 96.75 94 LEU A C 1
ATOM 697 O O . LEU A 1 94 ? -10.301 -11.353 -1.236 1.00 96.75 94 LEU A O 1
ATOM 701 N N . ALA A 1 95 ? -8.733 -12.783 -0.578 1.00 95.06 95 ALA A N 1
ATOM 702 C CA . ALA A 1 95 ? -9.200 -13.869 -1.435 1.00 95.06 95 ALA A CA 1
ATOM 703 C C . ALA A 1 95 ? -10.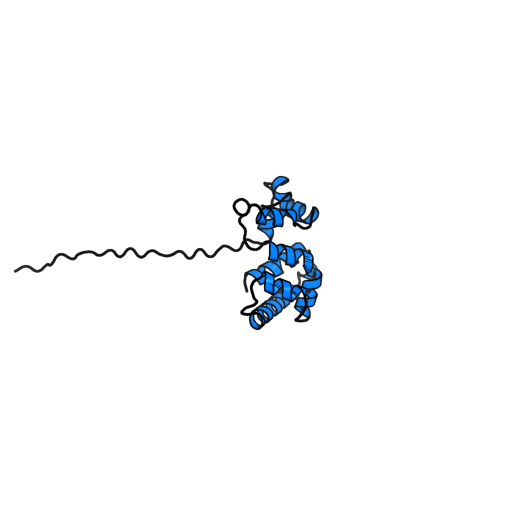302 -14.684 -0.736 1.00 95.06 95 ALA A C 1
ATOM 705 O O . ALA A 1 95 ? -11.345 -14.954 -1.337 1.00 95.06 95 ALA A O 1
ATOM 706 N N . SER A 1 96 ? -10.130 -14.997 0.550 1.00 95.44 96 SER A N 1
ATOM 707 C CA . SER A 1 96 ? -11.037 -15.850 1.331 1.00 95.44 96 SER A CA 1
ATOM 708 C C . SER A 1 96 ? -12.369 -15.186 1.700 1.00 95.44 96 SER A C 1
ATOM 710 O O . SER A 1 96 ? -13.384 -15.872 1.781 1.00 95.44 96 SER A O 1
ATOM 712 N N . GLY A 1 97 ? -12.392 -13.867 1.900 1.00 94.12 97 GLY A N 1
ATOM 713 C CA . GLY A 1 97 ? -13.594 -13.119 2.310 1.00 94.12 97 GLY A CA 1
ATOM 714 C C . GLY A 1 97 ? -13.624 -12.770 3.776 1.00 94.12 97 GLY A C 1
ATOM 715 O O . GLY A 1 97 ? -14.526 -12.062 4.207 1.00 94.12 97 GLY A O 1
ATOM 716 N N . SER A 1 98 ? -12.648 -13.257 4.525 1.00 94.06 98 SER A N 1
ATOM 717 C CA . SER A 1 98 ? -12.613 -13.135 5.967 1.00 94.06 98 SER A CA 1
ATOM 718 C C . SER A 1 98 ? -11.202 -13.372 6.458 1.00 94.06 98 SER A C 1
ATOM 720 O O . SER A 1 98 ? -10.516 -14.276 5.976 1.00 94.06 98 SER A O 1
ATOM 722 N N . GLY A 1 99 ? -10.813 -12.655 7.495 1.00 96.31 99 GLY A N 1
ATOM 723 C CA . GLY A 1 99 ? -9.564 -12.922 8.169 1.00 96.31 99 GLY A CA 1
ATOM 724 C C . GLY A 1 99 ? -9.145 -11.737 9.003 1.00 96.31 99 GLY A C 1
ATOM 725 O O . GLY A 1 99 ? -9.583 -10.607 8.808 1.00 96.31 99 GLY A O 1
ATOM 726 N N . ARG A 1 100 ? -8.286 -12.025 9.972 1.00 96.31 100 ARG A N 1
ATOM 727 C CA . ARG A 1 100 ? -7.984 -11.089 11.046 1.00 96.31 100 ARG A CA 1
ATOM 728 C C . ARG A 1 100 ? -7.283 -9.824 10.538 1.00 96.31 100 ARG A C 1
ATOM 730 O O . ARG A 1 100 ? -7.437 -8.775 11.150 1.00 96.31 100 ARG A O 1
ATOM 737 N N . TYR A 1 101 ? -6.507 -9.916 9.452 1.00 96.31 101 TYR A N 1
ATOM 738 C CA . TYR A 1 101 ? -5.838 -8.751 8.869 1.00 96.31 101 TYR A CA 1
ATOM 739 C C . TYR A 1 101 ? -6.796 -7.928 8.014 1.00 96.31 101 TYR A C 1
ATOM 741 O O . TYR A 1 101 ? -6.710 -6.704 8.029 1.00 96.31 101 TYR A O 1
ATOM 749 N N . LEU A 1 102 ? -7.734 -8.577 7.323 1.00 96.25 102 LEU A N 1
ATOM 750 C CA . LEU A 1 102 ? -8.805 -7.877 6.618 1.00 96.25 102 LEU A CA 1
ATOM 751 C C . LEU A 1 102 ? -9.722 -7.127 7.588 1.00 96.25 102 LEU A C 1
ATOM 753 O O . LEU A 1 102 ? -10.017 -5.960 7.346 1.00 96.25 102 LEU A O 1
ATOM 757 N N . ASP A 1 103 ? -10.089 -7.743 8.712 1.00 94.88 103 ASP A N 1
ATOM 758 C CA . ASP A 1 103 ? -10.884 -7.083 9.753 1.00 94.88 103 ASP A CA 1
ATOM 759 C C . ASP A 1 103 ? -10.155 -5.836 10.286 1.00 94.88 103 ASP A C 1
ATOM 761 O O . ASP A 1 103 ? -10.729 -4.750 10.339 1.00 94.88 103 ASP A O 1
ATOM 765 N N . SER A 1 104 ? -8.854 -5.960 10.587 1.00 95.06 104 SER A N 1
ATOM 766 C CA . SER A 1 104 ? -8.022 -4.821 11.004 1.00 95.06 104 SER A CA 1
ATOM 767 C C . SER A 1 104 ? -7.905 -3.741 9.926 1.00 95.06 104 SER A C 1
ATOM 769 O O . SER A 1 104 ? -7.912 -2.557 10.249 1.00 95.06 104 SER A O 1
ATOM 771 N N . LEU A 1 105 ? -7.813 -4.112 8.644 1.00 94.75 105 LEU A N 1
ATOM 772 C CA . LEU A 1 105 ? -7.797 -3.140 7.550 1.00 94.75 105 LEU A CA 1
ATOM 773 C C . LEU A 1 105 ? -9.110 -2.355 7.491 1.00 94.75 105 LEU A C 1
ATOM 775 O O . LEU A 1 105 ? -9.083 -1.136 7.352 1.00 94.75 105 LEU A O 1
ATOM 779 N N . MET A 1 106 ? -10.249 -3.041 7.609 1.00 93.50 106 MET A N 1
ATOM 780 C CA . MET A 1 106 ? -11.568 -2.409 7.583 1.00 93.50 106 MET A CA 1
ATOM 781 C C . MET A 1 106 ? -11.786 -1.465 8.769 1.00 93.50 106 MET A C 1
ATOM 783 O O . MET A 1 106 ? -12.372 -0.398 8.588 1.00 93.50 106 MET A O 1
ATOM 787 N N . GLU A 1 107 ? -11.291 -1.831 9.953 1.00 91.88 107 GLU A N 1
ATOM 788 C CA . GLU A 1 107 ? -11.284 -0.972 11.143 1.00 91.88 107 GLU A CA 1
ATOM 789 C C . GLU A 1 107 ? -10.399 0.264 10.924 1.00 91.88 107 GLU A C 1
ATOM 791 O O . GLU A 1 107 ? -10.860 1.396 11.064 1.00 91.88 107 GLU A O 1
ATOM 796 N N . LEU A 1 108 ? -9.148 0.069 10.491 1.00 89.38 108 LEU A N 1
ATOM 797 C CA . LEU A 1 108 ? -8.204 1.162 10.238 1.00 89.38 108 LEU A CA 1
ATOM 798 C C . LEU A 1 108 ? -8.679 2.120 9.138 1.00 89.38 108 LEU A C 1
ATOM 800 O O . LEU A 1 108 ? -8.377 3.311 9.197 1.00 89.38 108 LEU A O 1
ATOM 804 N N . ALA A 1 109 ? -9.412 1.609 8.148 1.00 89.19 109 ALA A N 1
ATOM 805 C CA . ALA A 1 109 ? -10.010 2.397 7.076 1.00 89.19 109 ALA A CA 1
ATOM 806 C C . ALA A 1 109 ? -11.360 3.040 7.461 1.00 89.19 109 ALA A C 1
ATOM 808 O O . ALA A 1 109 ? -11.901 3.832 6.691 1.00 89.19 109 ALA A O 1
ATOM 809 N N . GLY A 1 110 ? -11.910 2.732 8.643 1.00 89.38 110 GLY A N 1
ATOM 810 C CA . GLY A 1 110 ? -13.154 3.321 9.147 1.00 89.38 110 GLY A CA 1
ATOM 811 C C . GLY A 1 110 ? -14.434 2.789 8.487 1.00 89.38 110 GLY A C 1
ATOM 812 O O . GLY A 1 110 ? -15.436 3.503 8.413 1.00 89.38 110 GLY A O 1
ATOM 813 N N . TYR A 1 111 ? -14.437 1.548 7.990 1.00 91.88 111 TYR A N 1
ATOM 814 C CA . TYR A 1 111 ? -15.580 0.959 7.268 1.00 91.88 111 TYR A CA 1
ATOM 815 C C . TYR A 1 111 ? -16.606 0.238 8.141 1.00 91.88 111 TYR A C 1
ATOM 817 O O . TYR A 1 111 ? -17.568 -0.314 7.608 1.00 91.88 111 TYR A O 1
ATOM 825 N N . GLU A 1 112 ? -16.453 0.252 9.463 1.00 84.81 112 GLU A N 1
ATOM 826 C CA . GLU A 1 112 ? -17.266 -0.525 10.412 1.00 84.81 112 GLU A CA 1
ATOM 827 C C . GLU A 1 112 ? -18.781 -0.327 10.215 1.00 84.81 112 GLU A C 1
ATOM 829 O O . GLU A 1 112 ? -19.548 -1.288 10.208 1.00 84.81 112 GLU A O 1
ATOM 834 N N . SER A 1 113 ? -19.219 0.912 9.965 1.00 77.00 113 SER A N 1
ATOM 835 C CA . SER A 1 113 ? -20.639 1.257 9.775 1.00 77.00 113 SER A CA 1
ATOM 836 C C . SER A 1 113 ? -21.266 0.721 8.478 1.00 77.00 113 SER A C 1
ATOM 838 O O . SER A 1 113 ? -22.489 0.663 8.367 1.00 77.00 113 SER A O 1
ATOM 840 N N . GLN A 1 114 ? -20.449 0.326 7.496 1.00 84.19 114 GLN A N 1
ATOM 841 C CA . GLN A 1 114 ? -20.871 -0.147 6.170 1.00 84.19 114 GLN A CA 1
ATOM 842 C C . GLN A 1 114 ? -20.151 -1.446 5.784 1.00 84.19 114 GLN A C 1
ATOM 844 O O . GLN A 1 114 ? -19.998 -1.751 4.598 1.00 84.19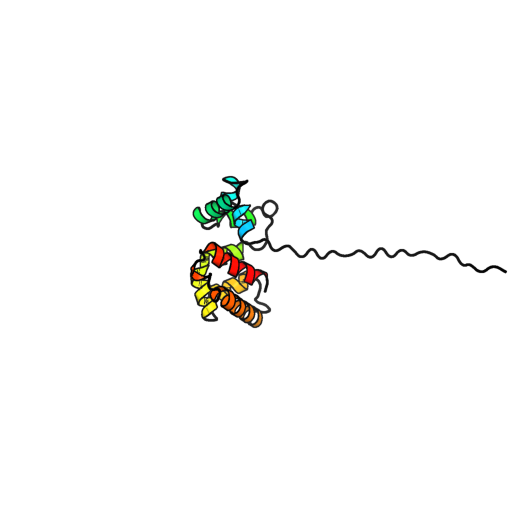 114 GLN A O 1
ATOM 849 N N . ALA A 1 115 ? -19.703 -2.212 6.784 1.00 84.38 115 ALA A N 1
ATOM 850 C CA . ALA A 1 115 ? -18.743 -3.291 6.600 1.00 84.38 115 ALA A CA 1
ATOM 851 C C . ALA A 1 115 ? -19.135 -4.299 5.501 1.00 84.38 115 ALA A C 1
ATOM 853 O O . ALA A 1 115 ? -18.309 -4.525 4.621 1.00 84.38 115 ALA A O 1
ATOM 854 N N . PRO A 1 116 ? -20.369 -4.841 5.429 1.00 88.62 116 PRO A N 1
ATOM 855 C CA . PRO A 1 116 ? -20.707 -5.823 4.395 1.00 88.62 116 PRO A CA 1
ATOM 856 C C . PRO A 1 116 ? -20.596 -5.259 2.972 1.00 88.62 116 PRO A C 1
ATOM 858 O O . PRO A 1 116 ? -20.082 -5.918 2.072 1.00 88.62 116 PRO A O 1
ATOM 861 N N . GLN A 1 117 ? -21.042 -4.017 2.780 1.00 92.44 117 GLN A N 1
ATOM 862 C CA . GLN A 1 117 ? -21.099 -3.372 1.471 1.00 92.44 117 GLN A CA 1
ATOM 863 C C . GLN A 1 117 ? -19.708 -2.902 1.025 1.00 92.44 117 GLN A C 1
ATOM 865 O O . GLN A 1 117 ? -19.307 -3.139 -0.113 1.00 92.44 117 GLN A O 1
ATOM 870 N N . LYS A 1 118 ? -18.930 -2.310 1.941 1.00 93.19 118 LYS A N 1
ATOM 871 C CA . LYS A 1 118 ? -17.534 -1.920 1.692 1.00 93.19 118 LYS A CA 1
ATOM 872 C C . LYS A 1 118 ? -16.638 -3.134 1.464 1.00 93.19 118 LYS A C 1
ATOM 874 O O . LYS A 1 118 ? -15.786 -3.081 0.586 1.00 93.19 118 LYS A O 1
ATOM 879 N N . LEU A 1 119 ? -16.859 -4.237 2.181 1.00 94.44 119 LEU A N 1
ATOM 880 C CA . LEU A 1 119 ? -16.133 -5.492 1.978 1.00 94.44 119 LEU A CA 1
ATOM 881 C C . LEU A 1 119 ? -16.370 -6.060 0.577 1.00 94.44 119 LEU A C 1
ATOM 883 O O . LEU A 1 119 ? -15.421 -6.464 -0.090 1.00 94.44 119 LEU A O 1
ATOM 887 N N . GLU A 1 120 ? -17.618 -6.078 0.110 1.00 94.62 120 GLU A N 1
ATOM 888 C CA . GLU A 1 120 ? -17.936 -6.546 -1.240 1.00 94.62 120 GLU A CA 1
ATOM 889 C C . GLU A 1 120 ? -17.251 -5.683 -2.310 1.00 94.62 120 GLU A C 1
ATOM 891 O O . GLU A 1 120 ? -16.603 -6.212 -3.216 1.00 94.62 120 GLU A O 1
ATOM 896 N N . VAL A 1 121 ? -17.336 -4.355 -2.182 1.00 95.38 121 VAL A N 1
ATOM 897 C CA . VAL A 1 121 ? -16.678 -3.416 -3.103 1.00 95.38 121 VAL A CA 1
ATOM 898 C C . VAL A 1 121 ? -15.159 -3.595 -3.077 1.00 95.38 121 VAL A C 1
ATOM 900 O O . VAL A 1 121 ? -14.545 -3.703 -4.140 1.00 95.38 121 VAL A O 1
ATOM 903 N N . LEU A 1 122 ? -14.561 -3.700 -1.888 1.00 96.19 122 LEU A N 1
ATOM 904 C CA . LEU A 1 122 ? -13.125 -3.903 -1.702 1.00 96.19 122 LEU A CA 1
ATOM 905 C C . LEU A 1 122 ? -12.655 -5.204 -2.357 1.00 96.19 122 LEU A C 1
ATOM 907 O O . LEU A 1 122 ? -11.694 -5.202 -3.120 1.00 96.19 122 LEU A O 1
ATOM 911 N N . ARG A 1 123 ? -13.358 -6.317 -2.125 1.00 96.31 123 ARG A N 1
ATOM 912 C CA . ARG A 1 123 ? -13.018 -7.616 -2.726 1.00 96.31 123 ARG A CA 1
ATOM 913 C C . ARG A 1 123 ? -13.137 -7.590 -4.243 1.00 96.31 123 ARG A C 1
ATOM 915 O O . ARG A 1 123 ? -12.249 -8.080 -4.935 1.00 96.31 123 ARG A O 1
ATOM 922 N N . ASN A 1 124 ? -14.207 -6.998 -4.768 1.00 96.44 124 ASN A N 1
ATOM 923 C CA . ASN A 1 124 ? -14.414 -6.884 -6.209 1.00 96.44 124 ASN A CA 1
ATOM 924 C C . ASN A 1 124 ? -13.374 -5.969 -6.869 1.00 96.44 124 ASN A C 1
ATOM 926 O O . ASN A 1 124 ? -12.923 -6.248 -7.979 1.00 96.44 124 ASN A O 1
ATOM 930 N N . GLY A 1 125 ? -12.979 -4.886 -6.199 1.00 96.50 125 GLY A N 1
ATOM 931 C CA . GLY A 1 125 ? -11.884 -4.027 -6.641 1.00 96.50 125 GLY A CA 1
ATOM 932 C C . GLY A 1 125 ? -10.549 -4.766 -6.634 1.00 96.50 125 GLY A C 1
ATOM 933 O O . GLY A 1 125 ? -9.836 -4.754 -7.634 1.00 96.50 125 GLY A O 1
ATOM 934 N N . PHE A 1 126 ? -10.251 -5.490 -5.556 1.00 97.25 126 PHE A N 1
ATOM 935 C CA . PHE A 1 126 ? -9.009 -6.244 -5.426 1.00 97.25 126 PHE A CA 1
ATOM 936 C C . PHE A 1 126 ? -8.913 -7.366 -6.464 1.00 97.25 126 PHE A C 1
ATOM 938 O O . PHE A 1 126 ? -7.871 -7.532 -7.091 1.00 97.25 126 PHE A O 1
ATOM 945 N N . ALA A 1 127 ? -10.023 -8.056 -6.744 1.00 97.00 127 ALA A N 1
ATOM 946 C CA . ALA A 1 127 ? -10.107 -9.046 -7.815 1.00 97.00 127 ALA A CA 1
ATOM 947 C C . ALA A 1 127 ? -9.713 -8.465 -9.187 1.00 97.00 127 ALA A C 1
ATOM 949 O O . ALA A 1 127 ? -9.078 -9.151 -9.985 1.00 97.00 127 ALA A O 1
ATOM 950 N N . LYS A 1 128 ? -10.039 -7.193 -9.462 1.00 96.56 128 LYS A N 1
ATOM 951 C CA . LYS A 1 128 ? -9.617 -6.506 -10.696 1.00 96.56 128 LYS A CA 1
ATOM 952 C C . LYS A 1 128 ? -8.126 -6.172 -10.697 1.00 96.56 128 LYS A C 1
ATOM 954 O O . LYS A 1 128 ? -7.506 -6.274 -11.751 1.00 96.56 128 LYS A O 1
ATOM 959 N N . ILE A 1 129 ? -7.562 -5.795 -9.546 1.00 95.94 129 ILE A N 1
ATOM 960 C CA . ILE A 1 129 ? -6.122 -5.526 -9.396 1.00 95.94 129 ILE A CA 1
ATOM 961 C C . ILE A 1 129 ? -5.325 -6.794 -9.713 1.00 95.94 129 ILE A C 1
ATOM 963 O O . ILE A 1 129 ? -4.461 -6.768 -10.585 1.00 95.94 129 ILE A O 1
ATOM 967 N N . VAL A 1 130 ? -5.658 -7.918 -9.069 1.00 96.12 130 VAL A N 1
ATOM 968 C CA . VAL A 1 130 ? -4.924 -9.184 -9.253 1.00 96.12 130 VAL A CA 1
ATOM 969 C C . VAL A 1 130 ? -5.152 -9.822 -10.626 1.00 96.12 130 VAL A C 1
ATOM 971 O O . VAL A 1 130 ? -4.308 -10.572 -11.106 1.00 96.12 130 VAL A O 1
ATOM 974 N N . ALA A 1 131 ? -6.277 -9.521 -11.284 1.00 96.31 131 ALA A N 1
ATOM 975 C CA . ALA A 1 131 ? -6.553 -9.971 -12.648 1.00 96.31 131 ALA A CA 1
ATOM 976 C C . ALA A 1 131 ? -5.774 -9.183 -13.719 1.00 96.31 131 ALA A C 1
ATOM 978 O O . ALA A 1 131 ? -5.813 -9.559 -14.893 1.00 96.31 131 ALA A O 1
ATOM 979 N N . ASN A 1 132 ? -5.088 -8.094 -13.352 1.00 96.06 132 ASN A N 1
ATOM 980 C CA . ASN A 1 132 ? -4.261 -7.345 -14.287 1.00 96.06 132 ASN A CA 1
ATOM 981 C C . ASN A 1 132 ? -3.052 -8.199 -14.727 1.00 96.06 132 ASN A C 1
ATOM 983 O O . ASN A 1 132 ? -2.307 -8.670 -13.867 1.00 96.06 132 ASN A O 1
ATOM 987 N N . PRO A 1 133 ? -2.798 -8.371 -16.040 1.00 94.88 133 PRO A N 1
ATOM 988 C CA . PRO A 1 133 ? -1.659 -9.146 -16.527 1.00 94.88 133 PRO A CA 1
ATOM 989 C C . PRO A 1 133 ? -0.296 -8.708 -15.977 1.00 94.88 133 PRO A C 1
ATOM 991 O O . PRO A 1 133 ? 0.576 -9.555 -15.819 1.00 94.88 133 PRO A O 1
ATOM 994 N N . SER A 1 134 ? -0.104 -7.423 -15.657 1.00 93.75 134 SER A N 1
ATOM 995 C CA . SER A 1 134 ? 1.162 -6.926 -15.100 1.00 93.75 134 SER A CA 1
ATOM 996 C C . SER A 1 134 ? 1.317 -7.173 -13.597 1.00 93.75 134 SER A C 1
ATOM 998 O O . SER A 1 134 ? 2.379 -6.901 -13.050 1.00 93.75 134 SER A O 1
ATOM 1000 N N . TYR A 1 135 ? 0.288 -7.675 -12.905 1.00 94.06 135 TYR A N 1
ATOM 1001 C CA . TYR A 1 135 ? 0.305 -7.852 -11.449 1.00 94.06 135 TYR A CA 1
ATOM 1002 C C . TYR A 1 135 ? 1.428 -8.785 -10.972 1.00 94.06 135 TYR A C 1
ATOM 1004 O O . TYR A 1 135 ? 2.015 -8.581 -9.909 1.00 94.06 135 TYR A O 1
ATOM 1012 N N . VAL A 1 136 ? 1.759 -9.811 -11.759 1.00 93.38 136 VAL A N 1
ATOM 1013 C CA . VAL A 1 136 ? 2.831 -10.763 -11.422 1.00 93.38 136 VAL A CA 1
ATOM 1014 C C . VAL A 1 136 ? 4.222 -10.135 -11.473 1.00 93.38 136 VAL A C 1
ATOM 1016 O O . VAL A 1 136 ? 5.096 -10.559 -10.720 1.00 93.38 136 VAL A O 1
ATOM 1019 N N . ASP A 1 137 ? 4.397 -9.109 -12.304 1.00 95.06 137 ASP A N 1
ATOM 1020 C CA . ASP A 1 137 ? 5.664 -8.399 -12.480 1.00 95.06 137 ASP A CA 1
ATOM 1021 C C . ASP A 1 137 ? 5.825 -7.243 -11.482 1.00 95.06 137 ASP A C 1
ATOM 1023 O O . ASP A 1 137 ? 6.919 -6.697 -11.335 1.00 95.06 137 ASP A O 1
ATOM 1027 N N . GLN A 1 138 ? 4.749 -6.881 -10.775 1.00 92.94 138 GLN A N 1
ATOM 1028 C CA . GLN A 1 138 ? 4.776 -5.813 -9.786 1.00 92.94 138 GLN A CA 1
ATOM 1029 C C . GLN A 1 138 ? 5.542 -6.219 -8.529 1.00 92.94 138 GLN A C 1
ATOM 1031 O O . GLN A 1 138 ? 5.379 -7.313 -7.971 1.00 92.94 138 GLN A O 1
ATOM 1036 N N . ASN A 1 139 ? 6.330 -5.279 -8.027 1.00 90.19 139 ASN A N 1
ATOM 1037 C CA . ASN A 1 139 ? 6.975 -5.400 -6.734 1.00 90.19 139 ASN A CA 1
ATOM 1038 C C . ASN A 1 139 ? 5.978 -5.125 -5.587 1.00 90.19 139 ASN A C 1
ATOM 1040 O O . ASN A 1 139 ? 4.842 -4.693 -5.786 1.00 90.19 139 ASN A O 1
ATOM 1044 N N . ARG A 1 140 ? 6.404 -5.390 -4.347 1.00 87.69 140 ARG A N 1
ATOM 1045 C CA . ARG A 1 140 ? 5.557 -5.237 -3.152 1.00 87.69 140 ARG A CA 1
ATOM 1046 C C . ARG A 1 140 ? 5.008 -3.820 -2.979 1.00 87.69 140 ARG A C 1
ATOM 1048 O O . ARG A 1 140 ? 3.881 -3.672 -2.521 1.00 87.69 140 ARG A O 1
ATOM 1055 N N . PHE A 1 141 ? 5.801 -2.804 -3.308 1.00 85.62 141 PHE A N 1
ATOM 1056 C CA . PHE A 1 141 ? 5.393 -1.411 -3.175 1.00 85.62 141 PHE A CA 1
ATOM 1057 C C . PHE A 1 141 ? 4.247 -1.096 -4.138 1.00 85.62 141 PHE A C 1
ATOM 1059 O O . PHE A 1 141 ? 3.195 -0.671 -3.683 1.00 85.62 141 PHE A O 1
ATOM 1066 N N . GLU A 1 142 ? 4.402 -1.421 -5.422 1.00 90.31 142 GLU A N 1
ATOM 1067 C C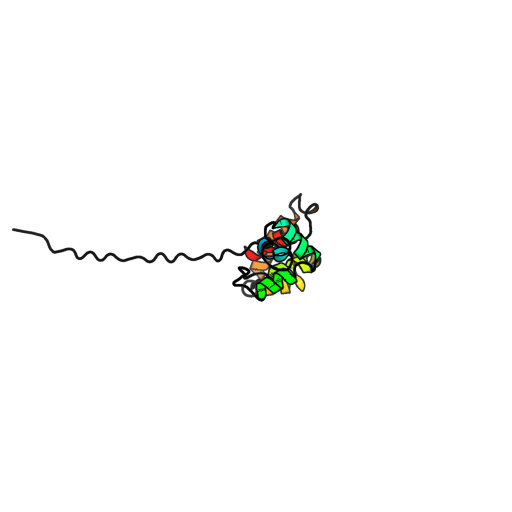A . GLU A 1 142 ? 3.375 -1.192 -6.456 1.00 90.31 142 GLU A CA 1
ATOM 1068 C C . GLU A 1 142 ? 2.067 -1.933 -6.134 1.00 90.31 142 GLU A C 1
ATOM 1070 O O . GLU A 1 142 ? 0.965 -1.412 -6.294 1.00 90.31 142 GLU A O 1
ATOM 1075 N N . LYS A 1 143 ? 2.186 -3.157 -5.613 1.00 94.56 143 LYS A N 1
ATOM 1076 C CA . LYS A 1 143 ? 1.046 -3.961 -5.165 1.00 94.56 143 LYS A CA 1
ATOM 1077 C C . LYS A 1 143 ? 0.318 -3.351 -3.966 1.00 94.56 143 LYS A C 1
ATOM 1079 O O . LYS A 1 143 ? -0.915 -3.351 -3.926 1.00 94.56 143 LYS A O 1
ATOM 1084 N N . ALA A 1 144 ? 1.074 -2.876 -2.978 1.00 92.38 144 ALA A N 1
ATOM 1085 C CA . ALA A 1 144 ? 0.542 -2.239 -1.779 1.00 92.38 144 ALA A CA 1
ATOM 1086 C C . ALA A 1 144 ? -0.098 -0.883 -2.094 1.00 92.38 144 ALA A C 1
ATOM 1088 O O . ALA A 1 144 ? -1.162 -0.588 -1.561 1.00 92.38 144 ALA A O 1
ATOM 1089 N N . GLU A 1 145 ? 0.512 -0.107 -2.986 1.00 89.38 145 GLU A N 1
ATOM 1090 C CA . GLU A 1 145 ? -0.007 1.158 -3.503 1.00 89.38 145 GLU A CA 1
ATOM 1091 C C . GLU A 1 145 ? -1.355 0.954 -4.198 1.00 89.38 145 GLU A C 1
ATOM 1093 O O . GLU A 1 145 ? -2.341 1.556 -3.788 1.00 89.38 145 GLU A O 1
ATOM 1098 N N . ALA A 1 146 ? -1.456 0.000 -5.131 1.00 94.81 146 ALA A N 1
ATOM 1099 C CA . ALA A 1 146 ? -2.721 -0.291 -5.806 1.00 94.81 146 ALA A CA 1
ATOM 1100 C C . ALA A 1 146 ? -3.847 -0.694 -4.831 1.00 94.81 146 ALA A C 1
ATOM 1102 O O . ALA A 1 146 ? -5.008 -0.320 -5.017 1.00 94.81 146 ALA A O 1
ATOM 1103 N N . LEU A 1 147 ? -3.525 -1.465 -3.783 1.00 95.81 147 LEU A N 1
ATOM 1104 C CA . LEU A 1 147 ? -4.496 -1.826 -2.746 1.00 95.81 147 LEU A CA 1
ATOM 1105 C C . LEU A 1 147 ? -4.849 -0.628 -1.851 1.00 95.81 147 LEU A C 1
ATOM 1107 O O . LEU A 1 147 ? -6.015 -0.463 -1.501 1.00 95.81 147 LEU A O 1
ATOM 1111 N N . TYR A 1 148 ? -3.877 0.208 -1.490 1.00 93.06 148 TYR A N 1
ATOM 1112 C CA . TYR A 1 148 ? -4.122 1.438 -0.741 1.00 93.06 148 TYR A CA 1
ATOM 1113 C C . TYR A 1 148 ? -5.048 2.373 -1.514 1.00 93.06 148 TYR A C 1
ATOM 1115 O O . TYR A 1 148 ? -6.067 2.790 -0.968 1.00 93.06 148 TYR A O 1
ATOM 1123 N N . ASP A 1 149 ? -4.758 2.615 -2.790 1.00 92.81 149 ASP A N 1
ATOM 1124 C CA . ASP A 1 149 ? -5.575 3.456 -3.660 1.00 92.81 149 ASP A CA 1
ATOM 1125 C C . ASP A 1 149 ? -7.000 2.925 -3.757 1.00 92.81 149 ASP A C 1
ATOM 1127 O O . ASP A 1 149 ? -7.958 3.691 -3.695 1.00 92.81 149 ASP A O 1
ATOM 1131 N N . LEU A 1 150 ? -7.171 1.605 -3.857 1.00 94.69 150 LEU A N 1
ATOM 1132 C CA . LEU A 1 150 ? -8.499 1.011 -3.817 1.00 94.69 150 LEU A CA 1
ATOM 1133 C C . LEU A 1 150 ? -9.209 1.307 -2.495 1.00 94.69 150 LEU A C 1
ATOM 1135 O O . LEU A 1 150 ? -10.351 1.744 -2.525 1.00 94.69 150 LEU A O 1
ATOM 1139 N N . VAL A 1 151 ? -8.559 1.074 -1.353 1.00 92.94 151 VAL A N 1
ATOM 1140 C CA . VAL A 1 151 ? -9.139 1.328 -0.027 1.00 92.94 151 VAL A CA 1
ATOM 1141 C C . VAL A 1 151 ? -9.568 2.796 0.062 1.00 92.94 151 VAL A C 1
ATOM 1143 O O . VAL A 1 151 ? -10.742 3.109 0.204 1.00 92.94 151 VAL A O 1
ATOM 1146 N N . VAL A 1 152 ? -8.672 3.747 -0.143 1.00 88.44 152 VAL A N 1
ATOM 1147 C CA . VAL A 1 152 ? -8.982 5.160 0.136 1.00 88.44 152 VAL A CA 1
ATOM 1148 C C . VAL A 1 152 ? -10.033 5.776 -0.804 1.00 88.44 152 VAL A C 1
ATOM 1150 O O . VAL A 1 152 ? -10.558 6.845 -0.496 1.00 88.44 152 VAL A O 1
ATOM 1153 N N . ASN A 1 153 ? -10.380 5.095 -1.903 1.00 85.56 153 ASN A N 1
ATOM 1154 C CA . ASN A 1 153 ? -11.334 5.557 -2.913 1.00 85.56 153 ASN A CA 1
ATOM 1155 C C . ASN A 1 153 ? -12.672 4.785 -2.964 1.00 85.56 153 ASN A C 1
ATOM 1157 O O . ASN A 1 153 ? -13.492 5.087 -3.838 1.00 85.56 153 ASN A O 1
ATOM 1161 N N . ILE A 1 154 ? -12.924 3.806 -2.079 1.00 82.75 154 ILE A N 1
ATOM 1162 C CA . ILE A 1 154 ? -14.202 3.052 -2.049 1.00 82.75 154 ILE A CA 1
ATOM 1163 C C . ILE A 1 154 ? -15.245 3.613 -1.101 1.00 82.75 154 ILE A C 1
ATOM 1165 O O . ILE A 1 154 ? -14.923 4.149 -0.016 1.00 82.75 154 ILE A O 1
#

Secondary structure (DSSP, 8-state):
-----------------------PPPHHHHHHHSHHHHHH-TT-HHHHHHHHHHHHTTHHHHHHHHH-TTTTT-S-HHHHHHHHHHHHHHHHHHHHT--HHHHHHHHHTT-GGGHHHHHHHHHHHHHHHHTSGGGGG--HHHHHHHHHHHHHT-

Sequence (154 aa):
MLKTIKGFSITTLTLLAFSQSGMAREFADIYTECGLGAIIAPTNRAVAAVTNVTWDSGTTAIISNLSSPDTCNGGQEKVASFIYNSYDVLEKDLASGSGRYLDSLMELAGYESQAPQKLEVLRNGFAKIVANPSYVDQNRFEKAEALYDLVVNI

Nearest PDB structures (foldseek):
  8gym-assembly1_m1  TM=1.718E-01  e=5.017E+00  Tetrahymena thermophila SB210

Solvent-accessible surface area (backbone atoms only — not comparable to full-atom values): 8998 Å² total; per-residue (Å²): 137,84,91,81,82,86,80,80,82,78,80,79,81,77,79,78,79,77,77,77,72,77,76,78,70,57,68,63,53,47,29,24,61,17,30,64,9,20,70,78,26,72,89,37,51,70,57,1,28,50,42,17,44,69,75,57,69,25,52,53,10,42,49,41,24,72,78,34,37,95,80,22,84,65,89,57,51,68,49,46,51,49,41,54,77,40,39,85,55,35,55,51,18,55,68,70,75,59,44,77,58,41,53,51,48,38,54,67,70,65,35,70,94,46,41,72,63,52,49,52,52,50,40,56,51,48,54,53,54,67,66,36,86,65,47,82,79,48,51,71,64,60,52,28,41,56,52,43,55,51,59,81,72,109

Mean predicted aligned error: 12.18 Å

Foldseek 3Di:
DDDDDDDDDPPDPDPPPPPPPLPADALLLLQQCFFPLCVVCVPDSVSSNCCCCVVPNVPRSLVRCVVCCVSRVDDQSVLLSLLLVCVVVVLVCLVVLHDDSVVVSCVSLVVPVPVVPLSVQLSVQLVVCCPPPCNVVDDSNRNSSSSSVSSNPD

pLDDT: mean 81.27, std 17.54, range [35.97, 97.81]